Protein AF-A0A060CCP2-F1 (afdb_monomer_lite)

Organism: NCBI:txid1045331

Radius of gyration: 14.91 Å; chains: 1; bounding box: 41×28×40 Å

Sequence (105 aa):
FRCGGTAALWSGLGDTIIFLSLTDGSSGTFRENPQQIRERRKLEAAASVAIIHGKSRCMECVDGSLTPSLENRFRLISLIREIQPDIIVTNRPNDYHPRPSDMPR

Secondary structure (DSSP, 8-state):
--SHHHHHHHHHTTPPPEEEEEE--TTS-SSS-HHHHHHHHHHHHHHHHHTTT-EEEEEEEPTT-----HHHHHHHHHHHHHH--S------SS-SS--GGGS--

pLDDT: mean 81.62, std 14.41, range [42.31, 96.25]

Foldseek 3Di:
DPCLVVLLVCLVVVDADEAEAAAQCQPVDDDDDSVVSSVVSQVVQQVSVVVSPYYYHYNHDHPPPDAPDPVSVVVVVVVCVVVVDPDDDDDDPDDPPDYVVNDDD

Structure (mmCIF, N/CA/C/O backbone):
data_AF-A0A060CCP2-F1
#
_entry.id   AF-A0A060CCP2-F1
#
loop_
_atom_site.group_PDB
_atom_site.id
_atom_site.type_symbol
_atom_site.label_atom_id
_atom_site.label_alt_id
_atom_site.label_comp_id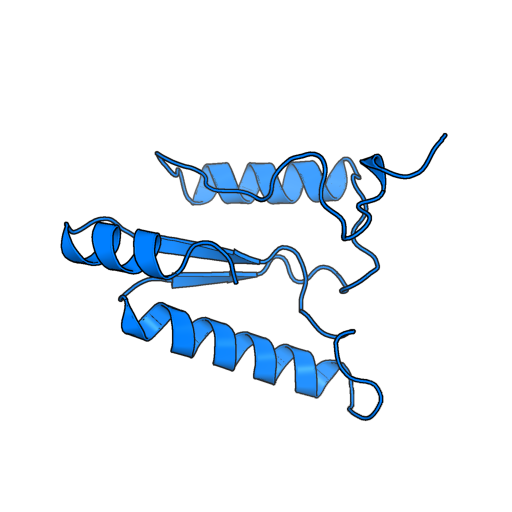
_atom_site.label_asym_id
_atom_site.label_entity_id
_atom_site.label_seq_id
_atom_site.pdbx_PDB_ins_code
_atom_site.Cartn_x
_atom_site.Cartn_y
_atom_site.Cartn_z
_atom_site.occupancy
_atom_site.B_iso_or_equiv
_atom_site.auth_seq_id
_atom_site.auth_comp_id
_atom_site.auth_asym_id
_atom_site.auth_atom_id
_atom_site.pdbx_PDB_model_num
ATOM 1 N N . PHE A 1 1 ? -3.151 -10.276 -2.838 1.00 58.84 1 PHE A N 1
ATOM 2 C CA . PHE A 1 1 ? -4.360 -10.987 -2.363 1.00 58.84 1 PHE A CA 1
ATOM 3 C C . PHE A 1 1 ? -4.267 -11.565 -0.936 1.00 58.84 1 PHE A C 1
ATOM 5 O O . PHE A 1 1 ? -5.066 -12.428 -0.615 1.00 58.84 1 PHE A O 1
ATOM 12 N N . ARG A 1 2 ? -3.357 -11.133 -0.040 1.00 72.94 2 ARG A N 1
ATOM 13 C CA . ARG A 1 2 ? -3.086 -11.908 1.197 1.00 72.94 2 ARG A CA 1
ATOM 14 C C . ARG A 1 2 ? -3.726 -11.394 2.504 1.00 72.94 2 ARG A C 1
ATOM 16 O O . ARG A 1 2 ? -3.740 -12.149 3.462 1.00 72.94 2 ARG A O 1
ATOM 23 N N . CYS A 1 3 ? -4.259 -10.168 2.569 1.00 83.94 3 CYS A N 1
ATOM 24 C CA . CYS A 1 3 ? -4.662 -9.545 3.849 1.00 83.94 3 CYS A CA 1
ATOM 25 C C . CYS A 1 3 ? -6.094 -8.972 3.909 1.00 83.94 3 CYS A C 1
ATOM 27 O O . CYS A 1 3 ? -6.414 -8.247 4.846 1.00 83.94 3 CYS A O 1
ATOM 29 N N . GLY A 1 4 ? -6.972 -9.291 2.950 1.00 85.94 4 GLY A N 1
ATOM 30 C CA . GLY A 1 4 ? -8.324 -8.708 2.891 1.00 85.94 4 GLY A CA 1
ATOM 31 C C . GLY A 1 4 ? -9.198 -9.018 4.115 1.00 85.94 4 GLY A C 1
ATOM 32 O O . GLY A 1 4 ? -9.824 -8.116 4.658 1.00 85.94 4 GLY A O 1
ATOM 33 N N . GLY A 1 5 ? -9.194 -10.268 4.593 1.00 89.94 5 GLY A N 1
ATOM 34 C CA . GLY A 1 5 ? -9.979 -10.664 5.771 1.00 89.94 5 GLY A CA 1
ATOM 35 C C . GLY A 1 5 ? -9.525 -9.963 7.054 1.00 89.94 5 GLY A C 1
ATOM 36 O O . GLY A 1 5 ? -10.347 -9.439 7.795 1.00 89.94 5 GLY A O 1
ATOM 37 N N . THR A 1 6 ? -8.212 -9.876 7.282 1.00 91.25 6 THR A N 1
ATOM 38 C CA . THR A 1 6 ? -7.644 -9.142 8.423 1.00 91.25 6 THR A CA 1
ATOM 39 C C . THR A 1 6 ? -7.987 -7.655 8.361 1.00 91.25 6 THR A C 1
ATOM 41 O O . THR A 1 6 ? -8.406 -7.083 9.360 1.00 91.25 6 THR A O 1
ATOM 44 N N . ALA A 1 7 ? -7.876 -7.047 7.177 1.00 92.06 7 ALA A N 1
ATOM 45 C CA . ALA A 1 7 ? -8.232 -5.649 6.972 1.00 92.06 7 ALA A CA 1
ATOM 46 C C . ALA A 1 7 ? -9.720 -5.372 7.248 1.00 92.06 7 ALA A C 1
ATOM 48 O O . ALA A 1 7 ? -10.050 -4.349 7.839 1.00 92.06 7 ALA A O 1
ATOM 49 N N . ALA A 1 8 ? -10.614 -6.289 6.867 1.00 92.19 8 ALA A N 1
ATOM 50 C CA . ALA A 1 8 ? -12.039 -6.178 7.171 1.00 92.19 8 ALA A CA 1
ATOM 51 C C . ALA A 1 8 ? -12.322 -6.263 8.681 1.00 92.19 8 ALA A C 1
ATOM 53 O O . ALA A 1 8 ? -13.143 -5.504 9.187 1.00 92.19 8 ALA A O 1
ATOM 54 N N . LEU A 1 9 ? -11.621 -7.145 9.406 1.00 94.00 9 LEU A N 1
ATOM 55 C CA . LEU A 1 9 ? -11.754 -7.255 10.862 1.00 94.00 9 LEU A CA 1
ATOM 56 C C . LEU A 1 9 ? -11.305 -5.974 11.575 1.00 94.00 9 LEU A C 1
ATOM 58 O O . LEU A 1 9 ? -12.054 -5.452 12.390 1.00 94.00 9 LEU A O 1
ATOM 62 N N . TRP A 1 10 ? -10.123 -5.450 11.243 1.00 94.38 10 TRP A N 1
ATOM 63 C CA . TRP A 1 10 ? -9.608 -4.203 11.825 1.00 94.38 10 TRP A CA 1
ATOM 64 C C . TRP A 1 10 ? -10.493 -2.999 11.489 1.00 94.38 10 TRP A C 1
ATOM 66 O O . TRP A 1 10 ? -10.825 -2.209 12.367 1.00 94.38 10 TRP A O 1
ATOM 76 N N . SER A 1 11 ? -10.990 -2.915 10.252 1.00 93.56 11 SER A N 1
ATOM 77 C CA . SER A 1 11 ? -11.988 -1.903 9.886 1.00 93.56 11 SER A CA 1
ATOM 78 C C . SER A 1 11 ? -13.253 -1.997 10.755 1.00 93.56 11 SER A C 1
ATOM 80 O O . SER A 1 11 ? -13.723 -0.988 11.276 1.00 93.56 11 SER A O 1
ATOM 82 N N . GLY A 1 12 ? -13.761 -3.210 11.005 1.00 92.50 12 GLY A N 1
ATOM 83 C CA . GLY A 1 12 ? -14.902 -3.436 11.902 1.00 92.50 12 GLY A CA 1
ATOM 84 C C . GLY A 1 12 ? -14.646 -3.066 13.370 1.00 92.50 12 GLY A C 1
ATOM 85 O O . GLY A 1 12 ? -15.600 -2.822 14.106 1.00 92.50 12 GLY A O 1
ATOM 86 N N . LEU A 1 13 ? -13.379 -2.993 13.791 1.00 94.56 13 LEU A N 1
ATOM 87 C CA . LEU A 1 13 ? -12.965 -2.515 15.115 1.00 94.56 13 LEU A CA 1
ATOM 88 C C . LEU A 1 13 ? -12.785 -0.987 15.176 1.00 94.56 13 LEU A C 1
ATOM 90 O O . LEU A 1 13 ? -12.588 -0.447 16.262 1.00 94.56 13 LEU A O 1
ATOM 94 N N . GLY A 1 14 ? -12.898 -0.289 14.041 1.00 93.94 14 GLY A N 1
ATOM 95 C CA . GLY A 1 14 ? -12.741 1.163 13.936 1.00 93.94 14 GLY A CA 1
ATOM 96 C C . GLY A 1 14 ? -11.350 1.623 13.490 1.00 93.94 14 GLY A C 1
ATOM 97 O O . GLY A 1 14 ? -11.096 2.828 13.464 1.00 93.94 14 GLY A O 1
ATOM 98 N N . ASP A 1 15 ? -10.458 0.702 13.115 1.00 95.12 15 ASP A N 1
ATOM 99 C CA . ASP A 1 15 ? -9.117 1.050 12.647 1.00 95.12 15 ASP A CA 1
ATOM 100 C C . ASP A 1 15 ? -9.148 1.680 11.247 1.00 95.12 15 ASP A C 1
ATOM 102 O O . ASP A 1 15 ? -9.915 1.292 10.360 1.00 95.12 15 ASP A O 1
ATOM 106 N N . THR A 1 16 ? -8.245 2.633 11.004 1.00 94.44 16 THR A N 1
ATOM 107 C CA . THR A 1 16 ? -8.082 3.228 9.672 1.00 94.44 16 THR A CA 1
ATOM 108 C C . THR A 1 16 ? -7.214 2.338 8.792 1.00 94.44 16 THR A C 1
ATOM 110 O O . THR A 1 16 ? -6.023 2.160 9.039 1.00 94.44 16 THR A O 1
ATOM 113 N N . ILE A 1 17 ? -7.793 1.828 7.704 1.00 95.38 17 ILE A N 1
ATOM 114 C CA . ILE A 1 17 ? -7.098 0.925 6.783 1.00 95.38 17 ILE A CA 1
ATOM 115 C C . ILE A 1 17 ? -6.619 1.664 5.535 1.00 95.38 17 ILE A C 1
ATOM 117 O O . ILE A 1 17 ? -7.405 2.296 4.825 1.00 95.38 17 ILE A O 1
ATOM 121 N N . ILE A 1 18 ? -5.328 1.528 5.221 1.00 94.25 18 ILE A N 1
ATOM 122 C CA . ILE A 1 18 ? -4.727 2.051 3.991 1.00 94.25 18 ILE A CA 1
ATOM 123 C C . ILE A 1 18 ? -4.018 0.920 3.248 1.00 94.25 18 ILE A C 1
ATOM 125 O O . ILE A 1 18 ? -3.091 0.300 3.765 1.00 94.25 18 ILE A O 1
ATOM 129 N N . PHE A 1 19 ? -4.422 0.686 2.002 1.00 93.50 19 PHE A N 1
ATOM 130 C CA . PHE A 1 19 ? -3.706 -0.184 1.075 1.00 93.50 19 PHE A CA 1
ATOM 131 C C . PHE A 1 19 ? -2.764 0.652 0.212 1.00 93.50 19 PHE A C 1
ATOM 133 O O . PHE A 1 19 ? -3.212 1.493 -0.565 1.00 93.50 19 PHE A O 1
ATOM 140 N N . LEU A 1 20 ? -1.460 0.397 0.328 1.00 91.88 20 LEU A N 1
ATOM 141 C CA . LEU A 1 20 ? -0.429 1.035 -0.487 1.00 91.88 20 LEU A CA 1
ATOM 142 C C . LEU A 1 20 ? 0.128 0.044 -1.516 1.00 91.88 20 LEU A C 1
ATOM 144 O O . LEU A 1 20 ? 0.784 -0.932 -1.158 1.00 91.88 20 LEU A O 1
ATOM 148 N N . SER A 1 21 ? -0.101 0.320 -2.799 1.00 90.62 21 SER A N 1
ATOM 149 C CA . SER A 1 21 ? 0.509 -0.419 -3.910 1.00 90.62 21 SER A CA 1
ATOM 150 C C . SER A 1 21 ? 1.785 0.280 -4.376 1.00 90.62 21 SER A C 1
ATOM 152 O O . SER A 1 21 ? 1.791 1.491 -4.593 1.00 90.62 21 SER A O 1
ATOM 154 N N . LEU A 1 22 ? 2.881 -0.465 -4.541 1.00 87.50 22 LEU A N 1
ATOM 155 C CA . LEU A 1 22 ? 4.133 0.111 -5.051 1.00 87.50 22 LEU A CA 1
ATOM 156 C C . LEU A 1 22 ? 4.115 0.250 -6.575 1.00 87.50 22 LEU A C 1
ATOM 158 O O . LEU A 1 22 ? 4.615 1.244 -7.096 1.00 87.50 22 LEU A O 1
ATOM 162 N N . THR A 1 23 ? 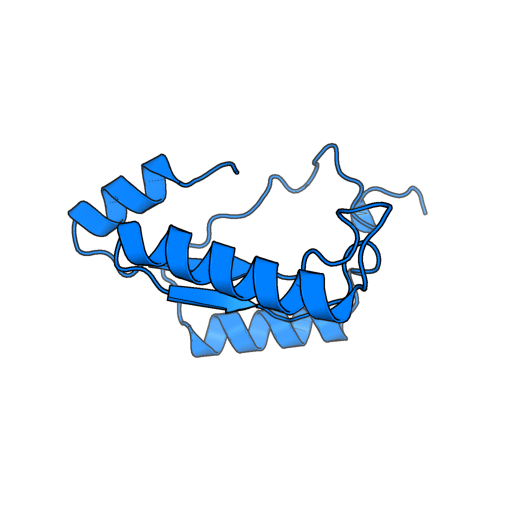3.529 -0.722 -7.275 1.00 84.62 23 THR A N 1
ATOM 163 C CA . THR A 1 23 ? 3.425 -0.727 -8.736 1.00 84.62 23 THR A CA 1
ATOM 164 C C . THR A 1 23 ? 2.006 -0.442 -9.212 1.00 84.62 23 THR A C 1
ATOM 166 O O . THR A 1 23 ? 1.042 -0.522 -8.447 1.00 84.62 23 THR A O 1
ATOM 169 N N . ASP A 1 24 ? 1.895 -0.080 -10.485 1.00 78.69 24 ASP A N 1
ATOM 170 C CA . ASP A 1 24 ? 0.642 0.261 -11.157 1.00 78.69 24 ASP A CA 1
ATOM 171 C C . ASP A 1 24 ? -0.153 -0.949 -11.693 1.00 78.69 24 ASP A C 1
ATOM 173 O O . ASP A 1 24 ? -1.293 -0.794 -12.131 1.00 78.69 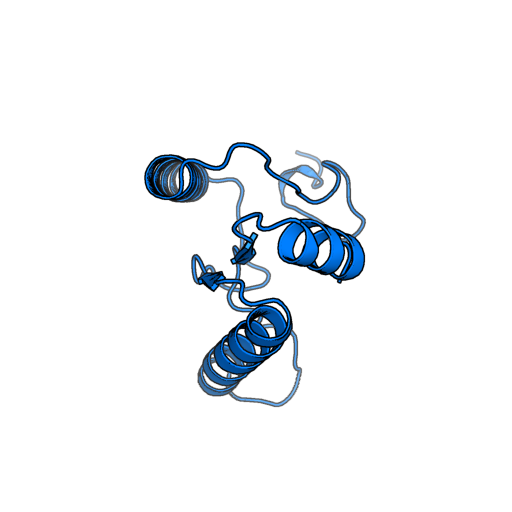24 ASP A O 1
ATOM 177 N N . GLY A 1 25 ? 0.430 -2.152 -11.658 1.00 71.50 25 GLY A N 1
ATOM 178 C CA . GLY A 1 25 ? -0.191 -3.387 -12.149 1.00 71.50 25 GLY A CA 1
ATOM 179 C C . GLY A 1 25 ? -0.379 -3.448 -13.672 1.00 71.50 25 GLY A C 1
ATOM 180 O O . GLY A 1 25 ? -1.219 -4.216 -14.151 1.00 71.50 25 GLY A O 1
ATOM 181 N N . SER A 1 26 ? 0.352 -2.626 -14.433 1.00 69.62 26 SER A N 1
ATOM 182 C CA . SER A 1 26 ? 0.199 -2.492 -15.890 1.00 69.62 26 SER A CA 1
ATOM 183 C C . SER A 1 26 ? 0.679 -3.712 -16.692 1.00 69.62 26 SER A C 1
ATOM 185 O O . SER A 1 26 ? 0.189 -3.935 -17.797 1.00 69.62 26 SER A O 1
ATOM 187 N N . SER A 1 27 ? 1.557 -4.548 -16.128 1.00 64.50 27 SER A N 1
ATOM 188 C CA . SER A 1 27 ? 2.168 -5.703 -16.811 1.00 64.50 27 SER A CA 1
ATOM 189 C C . SER A 1 27 ? 1.347 -6.998 -16.716 1.00 64.50 27 SER A C 1
ATOM 191 O O . SER A 1 27 ? 1.726 -8.026 -17.274 1.00 64.50 27 SER A O 1
ATOM 193 N N . GLY A 1 28 ? 0.200 -6.979 -16.030 1.00 59.66 28 GLY A N 1
ATOM 194 C CA . GLY A 1 28 ? -0.606 -8.176 -15.761 1.00 59.66 28 GLY A CA 1
ATOM 195 C C . GLY A 1 28 ? -1.460 -8.702 -16.924 1.00 59.66 28 GLY A C 1
ATOM 196 O O . GLY A 1 28 ? -2.226 -9.639 -16.710 1.00 59.66 28 GLY A O 1
ATOM 197 N N . THR A 1 29 ? -1.386 -8.111 -18.123 1.00 58.81 29 THR A N 1
ATOM 198 C CA . THR A 1 29 ? -2.251 -8.485 -19.258 1.00 58.81 29 THR A CA 1
ATOM 199 C C . THR A 1 29 ? -1.482 -8.467 -20.578 1.00 58.81 29 THR A C 1
ATOM 201 O O . THR A 1 29 ? -0.778 -7.515 -20.884 1.00 58.81 29 THR A O 1
ATOM 204 N N . PHE A 1 30 ? -1.669 -9.501 -21.400 1.00 54.06 30 PHE A N 1
ATOM 205 C CA . PHE A 1 30 ? -0.945 -9.699 -22.664 1.00 54.06 30 PHE A CA 1
ATOM 206 C C . PHE A 1 30 ? -1.511 -8.905 -23.865 1.00 54.06 30 PHE A C 1
ATOM 208 O O . PHE A 1 30 ? -0.911 -8.908 -24.935 1.00 54.06 30 PHE A O 1
ATOM 215 N N . ARG A 1 31 ? -2.692 -8.276 -23.746 1.00 56.50 31 ARG A N 1
ATOM 216 C CA . ARG A 1 31 ? -3.484 -7.817 -24.912 1.00 56.50 31 ARG A CA 1
ATOM 217 C C . ARG A 1 31 ? -3.983 -6.368 -24.875 1.00 56.50 31 ARG A C 1
ATOM 219 O O . ARG A 1 31 ? -4.553 -5.921 -25.862 1.00 56.50 31 ARG A O 1
ATOM 226 N N . GLU A 1 32 ? -3.809 -5.646 -23.773 1.00 62.81 32 GLU A N 1
ATOM 227 C CA . GLU A 1 32 ? -4.442 -4.334 -23.554 1.00 62.81 32 GLU A CA 1
ATOM 228 C C . GLU A 1 32 ? -3.411 -3.191 -23.489 1.00 62.81 32 GLU A C 1
ATOM 230 O O . GLU A 1 32 ? -2.236 -3.411 -23.200 1.00 62.81 32 GLU A O 1
ATOM 235 N N . ASN A 1 33 ? -3.858 -1.958 -23.758 1.00 75.00 33 ASN A N 1
ATOM 236 C CA . ASN A 1 33 ? -3.035 -0.751 -23.665 1.00 75.00 33 ASN A CA 1
ATOM 237 C C . ASN A 1 33 ? -2.658 -0.465 -22.186 1.00 75.00 33 ASN A C 1
ATOM 239 O O . ASN A 1 33 ? -3.568 -0.304 -21.364 1.00 75.00 33 ASN A O 1
ATOM 243 N N . PRO A 1 34 ? -1.362 -0.340 -21.831 1.00 68.50 34 PRO A N 1
ATOM 244 C CA . PRO A 1 34 ? -0.901 -0.181 -20.446 1.00 68.50 34 PRO A CA 1
ATOM 245 C C . PRO A 1 34 ? -1.553 0.971 -19.665 1.00 68.50 34 PRO A C 1
ATOM 247 O O . PRO A 1 34 ? -1.850 0.821 -18.479 1.00 68.50 34 PRO A O 1
ATOM 250 N N . GLN A 1 35 ? -1.824 2.108 -20.315 1.00 74.56 35 GLN A N 1
ATOM 251 C CA . GLN A 1 35 ? -2.450 3.269 -19.676 1.00 74.56 35 GLN A CA 1
ATOM 252 C C . GLN A 1 35 ? -3.895 2.975 -19.254 1.00 74.56 35 GLN A C 1
ATOM 254 O O . GLN A 1 35 ? -4.306 3.329 -18.151 1.00 74.56 35 GLN A O 1
ATOM 259 N N . GLN A 1 36 ? -4.659 2.287 -20.105 1.00 78.81 36 GLN A N 1
ATOM 260 C CA . GLN A 1 36 ? -6.046 1.921 -19.802 1.00 78.81 36 GLN A CA 1
ATOM 261 C C . GLN A 1 36 ? -6.114 0.901 -18.659 1.00 78.81 36 GLN A C 1
ATOM 263 O O . GLN A 1 36 ? -6.999 0.980 -17.805 1.00 78.81 36 GLN A O 1
ATOM 268 N N . ILE A 1 37 ? -5.148 -0.021 -18.598 1.00 79.44 37 ILE A N 1
ATOM 269 C CA . ILE A 1 37 ? -5.057 -1.000 -17.510 1.00 79.44 37 ILE A CA 1
ATOM 270 C C . ILE A 1 37 ? -4.733 -0.321 -16.188 1.00 79.44 37 ILE A C 1
ATOM 272 O O . ILE A 1 37 ? -5.377 -0.636 -15.190 1.00 79.44 37 ILE A O 1
ATOM 276 N N . ARG A 1 38 ? -3.771 0.609 -16.165 1.00 79.56 38 ARG A N 1
ATOM 277 C CA . ARG A 1 38 ? -3.405 1.346 -14.948 1.00 79.56 38 ARG A CA 1
ATOM 278 C C . ARG A 1 38 ? -4.625 2.020 -14.321 1.00 79.56 38 ARG A C 1
ATOM 280 O O . ARG A 1 38 ? -4.884 1.830 -13.134 1.00 79.56 38 ARG A O 1
ATOM 287 N N . GLU A 1 39 ? -5.393 2.764 -15.114 1.00 82.56 39 GLU A N 1
ATOM 288 C CA . GLU A 1 39 ? -6.585 3.457 -14.614 1.00 82.56 39 GLU A CA 1
ATOM 289 C C . GLU A 1 39 ? -7.652 2.472 -14.130 1.00 82.56 39 GLU A C 1
ATOM 291 O O . GLU A 1 39 ? -8.187 2.620 -13.030 1.00 82.56 39 GLU A O 1
ATOM 296 N N . ARG A 1 40 ? -7.901 1.395 -14.885 1.00 85.25 40 ARG A N 1
ATOM 297 C CA . ARG A 1 40 ? -8.826 0.340 -14.459 1.00 85.25 40 ARG A CA 1
ATOM 298 C C . ARG A 1 40 ? -8.395 -0.297 -13.135 1.00 85.25 40 ARG A C 1
ATOM 300 O O . ARG A 1 40 ? -9.210 -0.406 -12.225 1.00 85.25 40 ARG A O 1
ATOM 307 N N . ARG A 1 41 ? -7.119 -0.663 -12.989 1.00 84.62 41 ARG A N 1
ATOM 308 C CA . ARG A 1 41 ? -6.551 -1.253 -11.762 1.00 84.62 41 ARG A CA 1
ATOM 309 C C . ARG A 1 41 ? -6.654 -0.305 -10.572 1.00 84.62 41 ARG A C 1
ATOM 311 O O . ARG A 1 41 ? -6.945 -0.746 -9.461 1.00 84.62 41 ARG A O 1
ATOM 318 N N . LYS A 1 42 ? -6.457 0.994 -10.798 1.00 85.56 42 LYS A N 1
ATOM 319 C CA . LYS A 1 42 ? -6.622 2.033 -9.777 1.00 85.56 42 LYS A CA 1
ATOM 320 C C . LYS A 1 42 ? -8.067 2.104 -9.283 1.00 85.56 42 LYS A C 1
ATOM 322 O O . LYS A 1 42 ? -8.289 2.132 -8.073 1.00 85.56 42 LYS A O 1
ATOM 327 N N . LEU A 1 43 ? -9.036 2.058 -10.199 1.00 88.31 43 LEU A N 1
ATOM 328 C CA . LEU A 1 43 ? -10.463 2.021 -9.870 1.00 88.31 43 LEU A CA 1
ATOM 329 C C . LEU A 1 43 ? -10.860 0.717 -9.165 1.00 88.31 43 LEU A C 1
ATOM 331 O O . LEU A 1 43 ? -11.543 0.769 -8.147 1.00 88.31 43 LEU A O 1
ATOM 335 N N . GLU A 1 44 ? -10.385 -0.438 -9.639 1.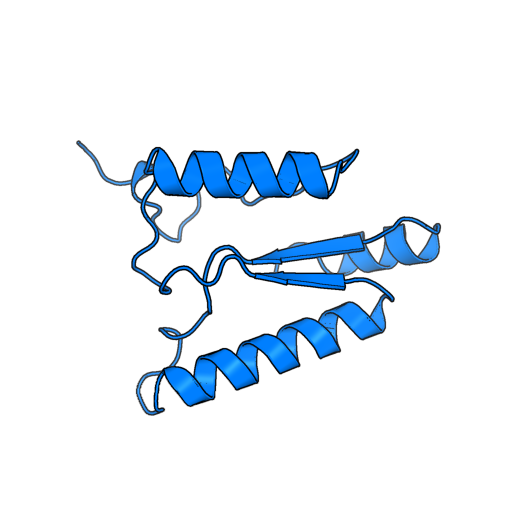00 88.50 44 GLU A N 1
ATOM 336 C CA . GLU A 1 44 ? -10.607 -1.743 -8.998 1.00 88.50 44 GLU A CA 1
ATOM 337 C C . GLU A 1 44 ? -10.077 -1.753 -7.556 1.00 88.50 44 GLU A C 1
ATOM 339 O O . GLU A 1 44 ? -10.769 -2.192 -6.634 1.00 88.50 44 GLU A O 1
ATOM 344 N N . ALA A 1 45 ? -8.865 -1.233 -7.339 1.00 87.62 45 ALA A N 1
ATOM 345 C CA . ALA A 1 45 ? -8.265 -1.142 -6.013 1.00 87.62 45 ALA A CA 1
ATOM 346 C C . ALA A 1 45 ? -9.044 -0.186 -5.100 1.00 87.62 45 ALA A C 1
ATOM 348 O O . ALA A 1 45 ? -9.294 -0.515 -3.941 1.00 87.62 45 ALA A O 1
ATOM 349 N N . ALA A 1 46 ? -9.457 0.977 -5.610 1.00 89.38 46 ALA A N 1
ATOM 350 C CA . ALA A 1 46 ? -10.274 1.923 -4.856 1.00 89.38 46 ALA A CA 1
ATOM 351 C C . ALA A 1 46 ? -11.631 1.315 -4.465 1.00 89.38 46 ALA A C 1
ATOM 353 O O . ALA A 1 46 ? -12.004 1.366 -3.294 1.00 89.38 46 ALA A O 1
ATOM 354 N N . ALA A 1 47 ? -12.326 0.675 -5.410 1.00 91.50 47 ALA A N 1
ATOM 355 C CA . ALA A 1 47 ? -13.605 0.013 -5.167 1.00 91.50 47 ALA A CA 1
ATOM 356 C C . ALA A 1 47 ? -13.478 -1.130 -4.149 1.00 91.50 47 ALA A C 1
ATOM 358 O O . ALA A 1 47 ? -14.291 -1.234 -3.236 1.00 91.50 47 ALA A O 1
ATOM 359 N N . SER A 1 48 ? -12.426 -1.946 -4.255 1.00 89.19 48 SER A N 1
ATOM 360 C CA . SER A 1 48 ? -12.192 -3.070 -3.339 1.00 89.19 48 SER A CA 1
ATOM 361 C C . SER A 1 48 ? -11.984 -2.609 -1.897 1.00 89.19 48 SER A C 1
ATOM 363 O O . SER A 1 48 ? -12.496 -3.221 -0.964 1.00 89.19 48 SER A O 1
ATOM 365 N N . VAL A 1 49 ? -11.235 -1.523 -1.703 1.00 89.19 49 VAL A N 1
ATOM 366 C CA . VAL A 1 49 ? -10.934 -1.000 -0.365 1.00 89.19 49 VAL A CA 1
ATOM 367 C C . VAL A 1 49 ? -12.113 -0.199 0.206 1.00 89.19 49 VAL A C 1
ATOM 369 O O . VAL A 1 49 ? -12.311 -0.184 1.421 1.00 89.19 49 VAL A O 1
ATOM 372 N N . ALA A 1 50 ? -12.945 0.406 -0.646 1.00 91.25 50 ALA A N 1
ATOM 373 C CA . ALA A 1 50 ? -14.154 1.108 -0.217 1.00 91.25 50 ALA A CA 1
ATOM 374 C C . ALA A 1 50 ? -15.163 0.188 0.494 1.00 91.25 50 ALA A C 1
ATOM 376 O O . ALA A 1 50 ? -15.860 0.650 1.395 1.00 91.25 50 ALA A O 1
ATOM 377 N N . ILE A 1 51 ? -15.192 -1.110 0.158 1.00 92.50 51 ILE A N 1
ATOM 378 C CA . ILE A 1 51 ? -16.037 -2.124 0.824 1.00 92.50 51 ILE A CA 1
ATOM 379 C C . ILE A 1 51 ? -15.765 -2.182 2.334 1.00 92.50 51 ILE A C 1
ATOM 381 O O . ILE A 1 51 ? -16.669 -2.451 3.116 1.00 92.50 51 ILE A O 1
ATOM 385 N N . ILE A 1 52 ? -14.525 -1.912 2.742 1.00 91.00 52 ILE A N 1
ATOM 386 C CA . ILE A 1 52 ? -14.087 -1.921 4.142 1.00 91.00 52 ILE A CA 1
ATOM 387 C C . ILE A 1 52 ? -13.814 -0.506 4.668 1.00 91.00 52 ILE A C 1
ATOM 389 O O . ILE A 1 52 ? -13.036 -0.345 5.604 1.00 91.00 52 ILE A O 1
ATOM 393 N N . HIS A 1 53 ? -14.382 0.531 4.042 1.00 90.75 53 HIS A N 1
ATOM 394 C CA . HIS A 1 53 ? -14.185 1.942 4.412 1.00 90.75 53 HIS A CA 1
ATOM 395 C C . HIS A 1 53 ? -12.712 2.395 4.492 1.00 90.75 53 HIS A C 1
ATOM 397 O O . HIS A 1 53 ? -12.386 3.375 5.162 1.00 90.75 53 HIS A O 1
ATOM 403 N N . GLY A 1 54 ? -11.807 1.698 3.803 1.00 91.75 54 GLY A N 1
ATOM 404 C CA . GLY A 1 54 ? -10.392 2.049 3.775 1.00 91.75 54 GLY A CA 1
ATOM 405 C C . GLY A 1 54 ? -10.051 3.059 2.677 1.00 91.75 54 GLY A C 1
ATOM 406 O O . GLY A 1 54 ? -10.905 3.525 1.920 1.00 91.75 54 GLY A O 1
ATOM 407 N N . LYS A 1 55 ? -8.752 3.330 2.517 1.00 93.12 55 LYS A N 1
ATOM 408 C CA . LYS A 1 55 ? -8.203 4.148 1.424 1.00 93.12 55 LYS A CA 1
ATOM 409 C C . LYS A 1 55 ? -7.184 3.365 0.601 1.00 93.12 55 LYS A C 1
ATOM 411 O O . LYS A 1 55 ? -6.401 2.586 1.139 1.00 93.12 55 LYS A O 1
ATOM 416 N N . SER A 1 56 ? -7.157 3.611 -0.706 1.00 91.88 56 SER A N 1
ATOM 417 C CA . SER A 1 56 ? -6.139 3.069 -1.613 1.00 91.88 56 SER A CA 1
ATOM 418 C C . SER A 1 56 ? -5.143 4.161 -2.015 1.00 91.88 56 SER A C 1
ATOM 420 O O . SER A 1 56 ? -5.533 5.291 -2.316 1.00 91.88 56 SER A O 1
ATOM 422 N N . ARG A 1 57 ? -3.849 3.833 -2.016 1.00 91.50 57 ARG A N 1
ATOM 423 C CA . ARG A 1 57 ? -2.741 4.680 -2.482 1.00 91.50 57 ARG A CA 1
ATOM 424 C C . ARG A 1 57 ? -1.839 3.870 -3.413 1.00 91.50 57 ARG A C 1
ATOM 426 O O . ARG A 1 57 ? -1.665 2.667 -3.226 1.00 91.50 57 ARG A O 1
ATOM 433 N N . CYS A 1 58 ? -1.232 4.530 -4.394 1.00 86.94 58 CYS A N 1
ATOM 434 C CA . CYS A 1 58 ? -0.283 3.907 -5.313 1.00 86.94 58 CYS A CA 1
ATOM 435 C C . CYS A 1 58 ? 0.953 4.802 -5.484 1.00 86.94 58 CYS A C 1
ATOM 437 O O . CYS A 1 58 ? 0.811 6.017 -5.595 1.00 86.94 58 CYS A O 1
ATOM 439 N N . MET A 1 59 ? 2.150 4.207 -5.506 1.00 86.69 59 MET A N 1
ATOM 440 C CA . MET A 1 59 ? 3.410 4.895 -5.839 1.00 86.69 59 MET A CA 1
ATOM 441 C C . MET A 1 59 ? 3.651 4.969 -7.361 1.00 86.69 59 MET A C 1
ATOM 443 O O . MET A 1 59 ? 4.552 5.679 -7.810 1.00 86.69 59 MET A O 1
ATOM 447 N N . GLU A 1 60 ? 2.830 4.260 -8.143 1.00 82.44 60 GLU A N 1
ATOM 448 C CA . GLU A 1 60 ? 2.802 4.261 -9.612 1.00 82.44 60 GLU A CA 1
ATOM 449 C C . GLU A 1 60 ? 4.143 3.872 -10.264 1.00 82.44 60 GLU A C 1
ATOM 451 O O . GLU A 1 60 ? 4.449 4.290 -11.381 1.00 82.44 60 GLU A O 1
ATOM 456 N N . CYS A 1 61 ? 4.959 3.045 -9.596 1.00 82.31 61 CYS A N 1
ATOM 457 C CA . CYS A 1 61 ? 6.110 2.433 -10.256 1.00 82.31 61 CYS A CA 1
ATOM 458 C C . CYS A 1 61 ? 5.644 1.494 -11.372 1.00 82.31 61 CYS A C 1
ATOM 460 O O . CYS A 1 61 ? 4.620 0.821 -11.246 1.00 82.31 61 CYS A O 1
ATOM 462 N N . VAL A 1 62 ? 6.426 1.420 -12.449 1.00 77.75 62 VAL A N 1
ATOM 463 C CA . VAL A 1 62 ? 6.135 0.522 -13.570 1.00 77.75 62 VAL A CA 1
ATOM 464 C C . VAL A 1 62 ? 6.197 -0.925 -13.089 1.00 77.75 62 VAL A C 1
ATOM 466 O O . VAL A 1 62 ? 7.206 -1.375 -12.534 1.00 77.75 62 VAL A O 1
ATOM 469 N N . ASP A 1 63 ? 5.097 -1.644 -13.282 1.00 73.81 63 ASP A N 1
ATOM 470 C CA . ASP A 1 63 ? 4.976 -3.036 -12.878 1.00 73.81 63 ASP A CA 1
ATOM 471 C C . ASP A 1 63 ? 5.992 -3.942 -13.589 1.00 73.81 63 ASP A C 1
ATOM 473 O O . ASP A 1 63 ? 6.232 -3.822 -14.789 1.00 73.81 63 ASP A O 1
ATOM 477 N N . GLY A 1 64 ? 6.632 -4.836 -12.833 1.00 71.75 64 GLY A N 1
ATOM 478 C CA . GLY A 1 64 ? 7.737 -5.674 -13.322 1.00 71.75 64 GLY A CA 1
ATOM 479 C C . GLY A 1 64 ? 9.099 -4.972 -13.446 1.00 71.75 64 GLY A C 1
ATOM 480 O O . GLY A 1 64 ? 10.092 -5.638 -13.716 1.00 71.75 64 GLY A O 1
ATOM 481 N N . SER A 1 65 ? 9.181 -3.658 -13.205 1.00 76.00 65 SER A N 1
ATOM 482 C CA . SER A 1 65 ? 10.437 -2.880 -13.248 1.00 76.00 65 SER A CA 1
ATOM 483 C C . SER A 1 65 ? 10.802 -2.231 -11.906 1.00 76.00 65 SER A C 1
ATOM 485 O O . SER A 1 65 ? 11.661 -1.351 -11.841 1.00 76.00 65 SER A O 1
ATOM 487 N N . LEU A 1 66 ? 10.155 -2.642 -10.810 1.00 81.19 66 LEU A N 1
ATOM 488 C CA . LEU A 1 66 ? 10.447 -2.121 -9.476 1.00 81.19 66 LEU A CA 1
ATOM 489 C C . LEU A 1 66 ? 11.840 -2.568 -9.009 1.00 81.19 66 LEU A C 1
ATOM 491 O O . LEU A 1 66 ? 12.094 -3.757 -8.822 1.00 81.19 66 LEU A O 1
ATOM 495 N N . THR A 1 67 ? 12.718 -1.602 -8.741 1.00 81.75 67 THR A N 1
ATOM 496 C CA . TH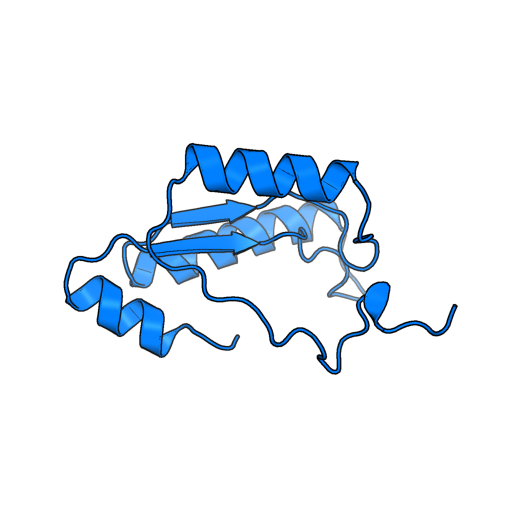R A 1 67 ? 14.071 -1.842 -8.224 1.00 81.75 67 THR A CA 1
ATOM 497 C C . THR A 1 67 ? 14.220 -1.405 -6.761 1.00 81.75 67 THR A C 1
ATOM 499 O O . THR A 1 67 ? 13.590 -0.424 -6.348 1.00 81.75 67 THR A O 1
ATOM 502 N N . PRO A 1 68 ? 15.066 -2.079 -5.952 1.00 83.12 68 PRO A N 1
ATOM 503 C CA . PRO A 1 68 ? 15.395 -1.681 -4.582 1.00 83.12 68 PRO A CA 1
ATOM 504 C C . PRO A 1 68 ? 16.378 -0.495 -4.564 1.00 83.12 68 PRO A C 1
ATOM 506 O O . PRO A 1 68 ? 17.418 -0.536 -3.908 1.00 83.12 68 PRO A O 1
ATOM 509 N N . SER A 1 69 ? 16.068 0.561 -5.314 1.00 87.25 69 SER A N 1
ATOM 510 C CA . SER A 1 69 ? 16.876 1.775 -5.387 1.00 87.25 69 SER A CA 1
ATOM 511 C C . SER A 1 69 ? 16.707 2.643 -4.135 1.00 87.25 69 SER A C 1
ATOM 513 O O . SER A 1 69 ? 15.692 2.577 -3.431 1.00 87.25 69 SER A O 1
ATOM 515 N N . LEU A 1 70 ? 17.700 3.498 -3.863 1.00 90.38 70 LEU A N 1
ATOM 516 C CA . LEU A 1 70 ? 17.592 4.510 -2.806 1.00 90.38 70 LEU A CA 1
ATOM 517 C C . LEU A 1 70 ? 16.434 5.479 -3.069 1.00 90.38 70 LEU A C 1
ATOM 519 O O . LEU A 1 70 ? 15.739 5.856 -2.134 1.00 90.38 70 LEU A O 1
ATOM 523 N N . GLU A 1 71 ? 16.183 5.817 -4.333 1.00 89.19 71 GLU A N 1
ATOM 524 C CA . GLU A 1 71 ? 15.065 6.671 -4.735 1.00 89.19 71 GLU A CA 1
ATOM 525 C C . GLU A 1 71 ? 13.714 6.078 -4.310 1.00 89.19 71 GLU A C 1
ATOM 527 O O . GLU A 1 71 ? 12.956 6.719 -3.580 1.00 89.19 71 GLU A O 1
ATOM 532 N N . ASN A 1 72 ? 13.436 4.822 -4.679 1.00 88.31 72 ASN A N 1
ATOM 533 C CA . ASN A 1 72 ? 12.192 4.147 -4.302 1.00 88.31 72 ASN A CA 1
ATOM 534 C C . ASN A 1 72 ? 12.082 3.979 -2.783 1.00 88.31 72 ASN A C 1
ATOM 536 O O . ASN A 1 72 ? 10.997 4.120 -2.217 1.00 88.31 72 ASN A O 1
ATOM 540 N N . ARG A 1 73 ? 13.210 3.732 -2.102 1.00 90.50 73 ARG A N 1
ATOM 541 C CA . ARG A 1 73 ? 13.253 3.669 -0.639 1.00 90.50 73 ARG A CA 1
ATOM 542 C C . ARG A 1 73 ? 12.875 5.008 -0.009 1.00 90.50 73 ARG A C 1
ATOM 544 O O . ARG A 1 73 ? 12.063 5.016 0.909 1.00 90.50 73 ARG A O 1
ATOM 551 N N . PHE A 1 74 ? 13.420 6.126 -0.484 1.00 93.00 74 PHE A N 1
ATOM 552 C CA . PHE A 1 74 ? 13.087 7.442 0.059 1.00 93.00 74 PHE A CA 1
ATOM 553 C C . PHE A 1 74 ? 11.642 7.838 -0.226 1.00 93.00 74 PHE A C 1
ATOM 555 O O . PHE A 1 74 ? 10.979 8.337 0.678 1.00 93.00 74 PHE A O 1
ATOM 562 N N . ARG A 1 75 ? 11.114 7.538 -1.418 1.00 93.38 75 ARG A N 1
ATOM 563 C CA . ARG A 1 75 ? 9.690 7.746 -1.731 1.00 93.38 75 ARG A CA 1
ATOM 564 C C . ARG A 1 75 ? 8.784 6.970 -0.773 1.00 93.38 75 ARG A C 1
ATOM 566 O O . ARG A 1 75 ? 7.852 7.545 -0.217 1.00 93.38 75 ARG A O 1
ATOM 573 N N . LEU A 1 76 ? 9.099 5.699 -0.517 1.00 92.31 76 LEU A N 1
ATOM 574 C CA . LEU A 1 76 ? 8.361 4.882 0.446 1.00 92.31 76 LEU A CA 1
ATOM 575 C C . LEU A 1 76 ? 8.486 5.418 1.881 1.00 92.31 76 LEU A C 1
ATOM 577 O O . LEU A 1 76 ? 7.487 5.487 2.589 1.00 92.31 76 LEU A O 1
ATOM 581 N N . ILE A 1 77 ? 9.684 5.835 2.307 1.00 93.75 77 ILE A N 1
ATOM 582 C CA . ILE A 1 77 ? 9.900 6.441 3.632 1.00 93.75 77 ILE A CA 1
ATOM 583 C C . ILE A 1 77 ? 9.067 7.717 3.788 1.00 93.75 77 ILE A C 1
ATOM 585 O O . ILE A 1 77 ? 8.452 7.909 4.835 1.00 93.75 77 ILE A O 1
ATOM 589 N N . SER A 1 78 ? 9.018 8.574 2.766 1.00 94.81 78 SER A N 1
ATOM 590 C CA . SER A 1 78 ? 8.199 9.789 2.785 1.00 94.81 78 SER A CA 1
ATOM 591 C C . SER A 1 78 ? 6.714 9.465 2.933 1.00 94.81 78 SER A C 1
ATOM 593 O O . SER A 1 78 ? 6.059 10.059 3.780 1.00 94.81 78 SER A O 1
ATOM 595 N N . LEU A 1 79 ? 6.206 8.468 2.199 1.00 93.69 79 LEU A N 1
ATOM 596 C CA . LEU A 1 79 ? 4.817 8.015 2.333 1.00 93.69 79 LEU A CA 1
ATOM 597 C C . LEU A 1 79 ? 4.518 7.454 3.726 1.00 93.69 79 LEU A C 1
ATOM 599 O O . LEU A 1 79 ? 3.480 7.763 4.298 1.00 93.69 79 LEU A O 1
ATOM 603 N N . ILE A 1 80 ? 5.423 6.660 4.303 1.00 94.62 80 ILE A N 1
ATOM 604 C CA . ILE A 1 80 ? 5.254 6.139 5.669 1.00 94.62 80 ILE A CA 1
ATOM 605 C C . ILE A 1 80 ? 5.212 7.290 6.680 1.00 94.62 80 ILE A C 1
ATOM 607 O O . ILE A 1 80 ? 4.401 7.261 7.599 1.00 94.62 80 ILE A O 1
ATOM 611 N N . ARG A 1 81 ? 6.049 8.318 6.507 1.00 95.50 81 ARG A N 1
ATOM 612 C CA . ARG A 1 81 ? 6.052 9.505 7.377 1.00 95.50 81 ARG A CA 1
ATOM 613 C C . ARG A 1 81 ? 4.810 10.378 7.210 1.00 95.50 81 ARG A C 1
ATOM 615 O O . ARG A 1 81 ? 4.383 10.967 8.191 1.00 95.50 81 ARG A O 1
ATOM 622 N N . GLU A 1 82 ? 4.254 10.465 6.005 1.00 95.12 82 GLU A N 1
ATOM 623 C CA . GLU A 1 82 ? 2.994 11.170 5.736 1.00 95.12 82 GLU A CA 1
ATOM 624 C C . GLU A 1 82 ? 1.801 10.429 6.350 1.00 95.12 82 GLU A C 1
ATOM 626 O O . GLU A 1 82 ? 0.931 11.043 6.956 1.00 95.12 82 GLU A O 1
ATOM 631 N N . ILE A 1 83 ? 1.768 9.103 6.196 1.00 94.06 83 ILE A N 1
ATOM 632 C CA . ILE A 1 83 ? 0.660 8.260 6.654 1.00 94.06 83 ILE A CA 1
ATOM 633 C C . ILE A 1 83 ? 0.703 8.036 8.171 1.00 94.06 83 ILE A C 1
ATOM 635 O O . ILE A 1 83 ? -0.349 7.903 8.783 1.00 94.06 83 ILE A O 1
ATOM 639 N N . GLN A 1 84 ? 1.901 7.973 8.758 1.00 95.75 84 GLN A N 1
ATOM 640 C CA . GLN A 1 84 ? 2.143 7.649 10.169 1.00 95.75 84 GLN A CA 1
ATOM 641 C C . GLN A 1 84 ? 1.419 6.368 10.646 1.00 95.75 84 GLN A C 1
ATOM 643 O O . GLN A 1 84 ? 0.654 6.424 11.604 1.00 95.75 84 GLN A O 1
ATOM 648 N N . PRO A 1 85 ? 1.623 5.203 9.994 1.00 95.06 85 PRO A N 1
ATOM 649 C CA . PRO A 1 85 ? 0.925 3.980 10.378 1.00 95.06 85 PRO A CA 1
ATOM 650 C C . PRO A 1 85 ? 1.489 3.381 11.675 1.00 95.06 85 PRO A C 1
ATOM 652 O O . PRO A 1 85 ? 2.706 3.240 11.811 1.00 95.06 85 PRO A O 1
ATOM 655 N N . ASP A 1 86 ? 0.613 2.921 12.570 1.00 96.25 86 ASP A N 1
ATOM 656 C CA . ASP A 1 86 ? 1.007 2.161 13.766 1.00 96.25 86 ASP A CA 1
ATOM 657 C C . ASP A 1 86 ? 1.489 0.744 13.418 1.00 96.25 86 ASP A C 1
ATOM 659 O O . ASP A 1 86 ? 2.410 0.204 14.033 1.00 96.25 86 ASP A O 1
ATOM 663 N N . ILE A 1 87 ? 0.873 0.132 12.399 1.00 94.44 87 ILE A N 1
ATOM 664 C CA . ILE A 1 87 ? 1.153 -1.236 11.956 1.00 94.44 87 ILE A CA 1
ATOM 665 C C . ILE A 1 87 ? 1.339 -1.258 10.440 1.00 94.44 87 ILE A C 1
ATOM 667 O O . ILE A 1 87 ? 0.507 -0.764 9.680 1.00 94.44 87 ILE A O 1
ATOM 671 N N . ILE A 1 88 ? 2.419 -1.900 9.987 1.00 93.81 88 ILE A N 1
ATOM 672 C CA . ILE A 1 88 ? 2.678 -2.160 8.568 1.00 93.81 88 ILE A CA 1
ATOM 673 C C . ILE A 1 88 ? 2.639 -3.667 8.322 1.00 93.81 88 ILE A C 1
ATOM 675 O O . ILE A 1 88 ? 3.442 -4.423 8.867 1.00 93.81 88 ILE A O 1
ATOM 679 N N . VAL A 1 89 ? 1.741 -4.095 7.433 1.00 91.62 89 VAL A N 1
ATOM 680 C CA . VAL A 1 89 ? 1.687 -5.471 6.924 1.00 91.62 89 VAL A CA 1
ATOM 681 C C . VAL A 1 89 ? 2.286 -5.496 5.522 1.00 91.62 89 VAL A C 1
ATOM 683 O O . VAL A 1 89 ? 1.822 -4.792 4.629 1.00 91.62 89 VAL A O 1
ATOM 686 N N . THR A 1 90 ? 3.316 -6.313 5.310 1.00 89.88 90 THR A N 1
ATOM 687 C CA . THR A 1 90 ? 3.998 -6.437 4.013 1.00 89.88 90 THR A CA 1
ATOM 688 C C . THR A 1 90 ? 4.278 -7.895 3.661 1.00 89.88 90 THR A C 1
ATOM 690 O O . THR A 1 90 ? 4.200 -8.787 4.508 1.00 89.88 90 THR A O 1
ATOM 693 N N . ASN A 1 91 ? 4.586 -8.151 2.390 1.00 83.00 91 ASN A N 1
ATOM 694 C CA . ASN A 1 91 ? 4.945 -9.483 1.915 1.00 83.00 91 ASN A CA 1
ATOM 695 C C . ASN A 1 91 ? 6.204 -9.985 2.630 1.00 83.00 91 ASN A C 1
ATOM 697 O O . ASN A 1 91 ? 7.127 -9.208 2.886 1.00 83.00 91 ASN A O 1
ATOM 701 N N . ARG A 1 92 ? 6.279 -11.303 2.856 1.00 77.50 92 ARG A N 1
ATOM 702 C CA . ARG A 1 92 ? 7.478 -11.973 3.380 1.00 77.50 92 ARG A CA 1
ATOM 703 C C . ARG A 1 92 ? 8.723 -11.513 2.605 1.00 77.50 92 ARG A C 1
ATOM 705 O O . ARG A 1 92 ? 8.635 -11.454 1.381 1.00 77.50 92 ARG A O 1
ATOM 712 N N . PRO A 1 93 ? 9.865 -11.226 3.262 1.00 69.25 93 PRO A N 1
ATOM 713 C CA . PRO A 1 93 ? 11.067 -10.737 2.581 1.00 69.25 93 PRO A CA 1
ATOM 714 C C . PRO A 1 93 ? 11.488 -11.605 1.391 1.00 69.25 93 PRO A C 1
ATOM 716 O O . PRO A 1 93 ? 11.796 -11.060 0.342 1.00 69.25 93 PRO A O 1
ATOM 719 N N . ASN A 1 94 ? 11.383 -12.928 1.539 1.00 61.34 94 ASN A N 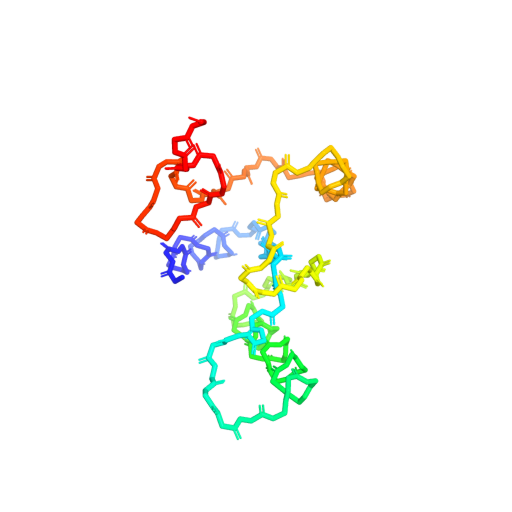1
ATOM 720 C CA . ASN A 1 94 ? 11.600 -13.912 0.482 1.00 61.34 94 ASN A CA 1
ATOM 721 C C . ASN A 1 94 ? 10.233 -14.419 -0.027 1.00 61.34 94 ASN A C 1
ATOM 723 O O . ASN A 1 94 ? 9.528 -15.106 0.721 1.00 61.34 94 ASN A O 1
ATOM 727 N N . ASP A 1 95 ? 9.830 -14.046 -1.244 1.00 63.47 95 ASP A N 1
ATOM 728 C CA . ASP A 1 95 ? 8.575 -14.468 -1.894 1.00 63.47 95 ASP A CA 1
ATOM 729 C C . ASP A 1 95 ? 8.881 -15.029 -3.295 1.00 63.47 95 ASP A C 1
ATOM 731 O O . ASP A 1 95 ? 9.911 -14.716 -3.878 1.00 63.47 95 ASP A O 1
ATOM 735 N N . TYR A 1 96 ? 7.998 -15.871 -3.838 1.00 54.19 96 TYR A N 1
ATOM 736 C CA . TYR A 1 96 ? 8.215 -16.548 -5.129 1.00 54.19 96 TYR A CA 1
ATOM 737 C C . TYR A 1 96 ? 8.248 -15.578 -6.318 1.00 54.19 96 TYR A C 1
ATOM 739 O O . TYR A 1 96 ? 8.819 -15.887 -7.361 1.00 54.19 96 TYR A O 1
ATOM 747 N N . HIS A 1 97 ? 7.632 -14.402 -6.174 1.00 59.38 97 HIS A N 1
ATOM 748 C CA . HIS A 1 97 ? 7.735 -13.354 -7.176 1.00 59.38 97 HIS A CA 1
ATOM 749 C C . HIS A 1 97 ? 9.074 -12.634 -6.982 1.00 59.38 97 HIS A C 1
ATOM 751 O O . HIS A 1 97 ? 9.218 -11.936 -5.973 1.00 59.38 97 HIS A O 1
ATOM 757 N N . PRO A 1 98 ? 10.033 -12.777 -7.916 1.00 51.56 98 PRO A N 1
ATOM 758 C CA . PRO A 1 98 ? 11.378 -12.271 -7.714 1.00 51.56 98 PRO A CA 1
ATOM 759 C C . PRO A 1 98 ? 11.322 -10.767 -7.494 1.00 51.56 98 PRO A C 1
ATOM 761 O O . PRO A 1 98 ? 10.832 -10.009 -8.337 1.00 51.56 98 PRO A O 1
ATOM 764 N N . ARG A 1 99 ? 11.821 -10.339 -6.338 1.00 51.03 99 ARG A N 1
ATOM 765 C CA . ARG A 1 99 ? 12.292 -8.973 -6.153 1.00 51.03 99 ARG A CA 1
ATOM 766 C C . ARG A 1 99 ? 13.774 -8.945 -6.507 1.00 51.03 99 ARG A C 1
ATOM 768 O O . ARG A 1 99 ? 14.444 -9.966 -6.395 1.00 51.03 99 ARG A O 1
ATOM 775 N N . PRO A 1 100 ? 14.349 -7.798 -6.894 1.00 50.81 100 PRO A N 1
ATOM 776 C CA . PRO A 1 100 ? 15.771 -7.773 -7.240 1.00 50.81 100 PRO A CA 1
ATOM 777 C C . PRO A 1 100 ? 16.708 -8.097 -6.063 1.00 50.81 100 PRO A C 1
ATOM 779 O O . PRO A 1 100 ? 17.883 -8.346 -6.290 1.00 50.81 100 PRO A O 1
ATOM 782 N N . SER A 1 101 ? 16.211 -8.133 -4.817 1.00 53.19 101 SER A N 1
ATOM 783 C CA . SER A 1 101 ? 16.933 -8.692 -3.659 1.00 53.19 101 SER A CA 1
ATOM 784 C C . SER A 1 101 ? 17.148 -10.205 -3.725 1.00 53.19 101 SER A C 1
ATOM 786 O O . SER A 1 101 ? 18.003 -10.719 -3.010 1.00 53.19 101 SER A O 1
ATOM 788 N N . ASP A 1 102 ? 16.368 -10.897 -4.551 1.00 48.66 102 ASP A N 1
ATOM 789 C CA . ASP A 1 102 ? 16.308 -12.356 -4.642 1.00 48.66 102 ASP A CA 1
ATOM 790 C C . ASP A 1 102 ? 17.116 -12.870 -5.852 1.00 48.66 102 ASP A C 1
ATOM 792 O O . ASP A 1 102 ? 17.226 -14.075 -6.071 1.00 48.66 102 ASP A O 1
ATOM 796 N N . MET A 1 103 ? 17.705 -11.951 -6.632 1.00 42.31 103 MET A N 1
ATOM 797 C CA . MET A 1 103 ? 18.656 -12.258 -7.698 1.00 42.31 103 MET A CA 1
ATOM 798 C C . MET A 1 103 ? 20.059 -12.432 -7.093 1.00 42.31 103 MET A C 1
ATOM 800 O O . MET A 1 103 ? 20.503 -11.555 -6.342 1.00 42.31 103 MET A O 1
ATOM 804 N N . PRO A 1 104 ? 20.781 -13.528 -7.395 1.00 46.91 104 PRO A N 1
ATOM 805 C CA . PRO A 1 104 ? 22.183 -13.649 -7.008 1.00 46.91 104 PRO A CA 1
ATOM 806 C C . PRO A 1 104 ? 22.986 -12.482 -7.606 1.00 46.91 104 PRO A C 1
ATOM 808 O O . PRO A 1 104 ? 22.746 -12.090 -8.749 1.00 46.91 104 PRO A O 1
ATOM 811 N N . ARG A 1 105 ? 23.885 -11.903 -6.797 1.00 46.62 105 ARG A N 1
ATOM 812 C CA . ARG A 1 105 ? 24.817 -10.853 -7.237 1.00 46.62 105 ARG A CA 1
ATOM 813 C C . ARG A 1 105 ? 25.756 -11.356 -8.321 1.00 46.62 105 ARG A C 1
ATOM 815 O O . ARG A 1 105 ? 26.178 -12.529 -8.211 1.00 46.62 105 ARG A O 1
#

InterPro domains:
  IPR003737 N-acetylglucosaminyl phosphatidylinositol deacetylase-related [PF02585] (2-98)
  IPR024078 Putative deacetylase LmbE-like domain superfamily [G3DSA:3.40.50.10320] (1-99)
  IPR024078 Putative deacetylase LmbE-like domain superfamily [SSF102588] (1-98)